Protein AF-A0A5B9QVS5-F1 (afdb_monomer_lite)

Foldseek 3Di:
DDDDDDDDDDPPRPDPDDADEAEAEAEDEDDPVLVVVLVVLLVVLLVVLVPDDDDPVSLVSLVVSLVLQVLSQVPVCSSPPDDDDDPPRDPPDPDYHYHYDYDYPPGLRVVVVVVVVVVVVVVVVCVVDDDDPDDDDSVNSVVSSPD

Organism: NCBI:txid980254

Structure (mmCIF, N/CA/C/O backbone):
data_AF-A0A5B9QVS5-F1
#
_entry.id   AF-A0A5B9QVS5-F1
#
loop_
_atom_site.group_PDB
_atom_site.id
_atom_site.type_symbol
_atom_site.label_atom_id
_atom_site.label_alt_id
_atom_site.label_comp_id
_atom_site.label_asym_id
_atom_site.label_entity_id
_atom_site.label_seq_id
_atom_site.pdbx_PDB_ins_code
_atom_site.Cartn_x
_atom_site.Cartn_y
_atom_site.Cartn_z
_atom_site.occupancy
_atom_site.B_iso_or_equiv
_atom_site.auth_seq_id
_atom_site.auth_comp_id
_atom_site.auth_asym_id
_atom_site.auth_atom_id
_atom_site.pdbx_PDB_model_num
ATOM 1 N N . MET A 1 1 ? 28.195 23.895 22.691 1.00 40.81 1 MET A N 1
ATOM 2 C CA . MET A 1 1 ? 27.794 23.288 21.403 1.00 40.81 1 MET A CA 1
ATOM 3 C C . MET A 1 1 ? 27.043 22.008 21.740 1.00 40.81 1 MET A C 1
ATOM 5 O O . MET A 1 1 ? 27.666 21.089 22.251 1.00 40.81 1 MET A O 1
ATOM 9 N N . VAL A 1 2 ? 25.713 21.990 21.626 1.00 41.59 2 VAL A N 1
ATOM 10 C CA . VAL A 1 2 ? 24.896 20.818 21.994 1.00 41.59 2 VAL A CA 1
ATOM 11 C C . VAL A 1 2 ? 24.585 20.047 20.711 1.00 41.59 2 VAL A C 1
ATOM 13 O O . VAL A 1 2 ? 23.986 20.603 19.796 1.00 41.59 2 VAL A O 1
ATOM 16 N N . SER A 1 3 ? 25.054 18.802 20.632 1.00 35.91 3 SER A N 1
ATOM 17 C CA . SER A 1 3 ? 24.759 17.854 19.547 1.00 35.91 3 SER A CA 1
ATOM 18 C C . SER A 1 3 ? 23.311 17.342 19.664 1.00 35.91 3 SER A C 1
ATOM 20 O O . SER A 1 3 ? 22.834 17.182 20.791 1.00 35.91 3 SER A O 1
ATOM 22 N N . PRO A 1 4 ? 22.586 17.078 18.560 1.00 48.12 4 PRO A N 1
ATOM 23 C CA . PRO A 1 4 ? 21.235 16.534 18.635 1.00 48.12 4 PRO A CA 1
ATOM 24 C C . PRO A 1 4 ? 21.264 15.080 19.129 1.00 48.12 4 PRO A C 1
ATOM 26 O O . PRO A 1 4 ? 21.644 14.160 18.408 1.00 48.12 4 PRO A O 1
ATOM 29 N N . PHE A 1 5 ? 20.824 14.857 20.367 1.00 47.59 5 PHE A N 1
ATOM 30 C CA . PHE A 1 5 ? 20.529 13.520 20.879 1.00 47.59 5 PHE A CA 1
ATOM 31 C C . PHE A 1 5 ? 19.169 13.065 20.333 1.00 47.59 5 PHE A C 1
ATOM 33 O O . PHE A 1 5 ? 18.141 13.678 20.623 1.00 47.59 5 PHE A O 1
ATOM 40 N N . ILE A 1 6 ? 19.145 11.989 19.542 1.00 46.06 6 ILE A N 1
ATOM 41 C CA . ILE A 1 6 ? 17.897 11.360 19.094 1.00 46.0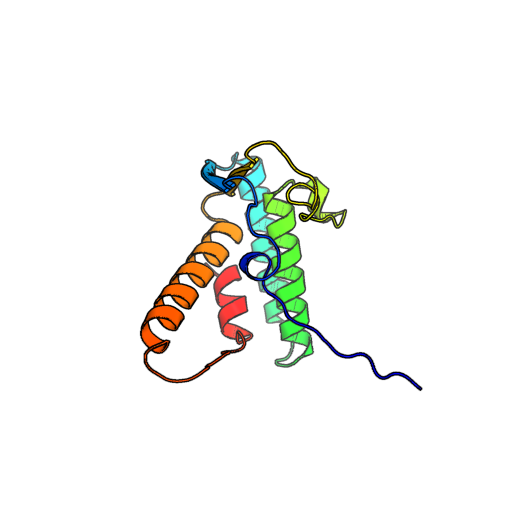6 6 ILE A CA 1
ATOM 42 C C . ILE A 1 6 ? 17.381 10.464 20.221 1.00 46.06 6 ILE A C 1
ATOM 44 O O . ILE A 1 6 ? 17.918 9.389 20.478 1.00 46.06 6 ILE A O 1
ATOM 48 N N . LEU A 1 7 ? 16.317 10.904 20.892 1.00 48.28 7 LEU A N 1
ATOM 49 C CA . LEU A 1 7 ? 15.617 10.113 21.900 1.00 48.28 7 LEU A CA 1
ATOM 50 C C . LEU A 1 7 ? 14.431 9.386 21.248 1.00 48.28 7 LEU A C 1
ATOM 52 O O . LEU A 1 7 ? 13.385 9.982 20.995 1.00 48.28 7 LEU A O 1
ATOM 56 N N . ARG A 1 8 ? 14.567 8.084 20.981 1.00 45.69 8 ARG A N 1
ATOM 57 C CA . ARG A 1 8 ? 13.449 7.246 20.521 1.00 45.69 8 ARG A CA 1
ATOM 58 C C . ARG A 1 8 ? 12.730 6.661 21.737 1.00 45.69 8 ARG A C 1
ATOM 60 O O . ARG A 1 8 ? 13.154 5.645 22.272 1.00 45.69 8 ARG A O 1
ATOM 67 N N . ARG A 1 9 ? 11.646 7.302 22.182 1.00 50.03 9 ARG A N 1
ATOM 68 C CA . ARG A 1 9 ? 10.723 6.743 23.187 1.00 50.03 9 ARG A CA 1
ATOM 69 C C . ARG A 1 9 ? 9.433 6.296 22.508 1.00 50.03 9 ARG A C 1
ATOM 71 O O . ARG A 1 9 ? 8.928 6.987 21.625 1.00 50.03 9 ARG A O 1
ATOM 78 N N . THR A 1 10 ? 8.893 5.150 22.908 1.00 51.12 10 THR A N 1
ATOM 79 C CA . THR A 1 10 ? 7.561 4.720 22.453 1.00 51.12 10 THR A CA 1
ATOM 80 C C . THR A 1 10 ? 6.490 5.463 23.254 1.00 51.12 10 THR A C 1
ATOM 82 O O . THR A 1 10 ? 6.697 5.743 24.433 1.00 51.12 10 THR A O 1
ATOM 85 N N . LYS A 1 11 ? 5.346 5.812 22.640 1.00 52.16 11 LYS A N 1
ATOM 86 C CA . LYS A 1 11 ? 4.260 6.571 23.310 1.00 52.16 11 LYS A CA 1
ATOM 87 C C . LYS A 1 11 ? 3.762 5.878 24.595 1.00 52.16 11 LYS A C 1
ATOM 89 O O . LYS A 1 11 ? 3.311 6.560 25.506 1.00 52.16 11 LYS A O 1
ATOM 94 N N . THR A 1 12 ? 3.935 4.560 24.689 1.00 49.75 12 THR A N 1
ATOM 95 C CA . THR A 1 12 ? 3.630 3.713 25.851 1.00 49.75 12 THR A CA 1
ATOM 96 C C . THR A 1 12 ? 4.566 3.937 27.046 1.00 49.75 12 THR A C 1
ATOM 98 O O . THR A 1 12 ? 4.151 3.783 28.183 1.00 49.75 12 THR A O 1
ATOM 101 N N . GLN A 1 13 ? 5.827 4.320 26.816 1.00 50.53 13 GLN A N 1
ATOM 102 C CA . GLN A 1 13 ? 6.838 4.499 27.872 1.00 50.53 13 GLN A CA 1
ATOM 103 C C . GLN A 1 13 ? 6.786 5.874 28.554 1.00 50.53 13 GLN A C 1
ATOM 105 O O . GLN A 1 13 ? 7.521 6.106 29.510 1.00 50.53 13 GLN A O 1
ATOM 110 N N . VAL A 1 14 ? 5.978 6.810 28.045 1.00 47.16 14 VAL A N 1
ATOM 111 C CA . VAL A 1 14 ? 5.994 8.219 28.485 1.00 47.16 14 VAL A CA 1
ATOM 112 C C . VAL A 1 14 ? 4.667 8.687 29.083 1.00 47.16 14 VAL A C 1
ATOM 114 O O . VAL A 1 14 ? 4.617 9.790 29.618 1.00 47.16 14 VAL A O 1
ATOM 117 N N . LEU A 1 15 ? 3.593 7.895 28.984 1.00 53.28 15 LEU A N 1
ATOM 118 C CA . LEU A 1 15 ? 2.243 8.309 29.374 1.00 53.28 15 LEU A CA 1
ATOM 119 C C . LEU A 1 15 ? 1.498 7.144 30.041 1.00 53.28 15 LEU A C 1
ATOM 121 O O . LEU A 1 15 ? 1.229 6.159 29.356 1.00 53.28 15 LEU A O 1
ATOM 125 N N . PRO A 1 16 ? 1.151 7.253 31.338 1.00 54.56 16 PRO A N 1
ATOM 126 C CA . PRO A 1 16 ? 0.476 6.182 32.068 1.00 54.56 16 PRO A CA 1
ATOM 127 C C . PRO A 1 16 ? -0.891 5.797 31.494 1.00 54.56 16 PRO A C 1
ATOM 129 O O . PRO A 1 16 ? -1.231 4.624 31.528 1.00 54.56 16 PRO A O 1
ATOM 132 N N . GLU A 1 17 ? -1.665 6.733 30.933 1.00 55.62 17 GLU A N 1
ATOM 133 C CA . GLU A 1 17 ? -3.030 6.431 30.477 1.00 55.62 17 GLU A CA 1
ATOM 134 C C . GLU A 1 17 ? -3.400 7.249 29.234 1.00 55.62 17 GLU A C 1
ATOM 136 O O . GLU A 1 17 ? -3.879 8.381 29.304 1.00 55.62 17 GLU A O 1
ATOM 141 N N . LEU A 1 18 ? -3.151 6.669 28.060 1.00 59.31 18 LEU A N 1
ATOM 142 C CA . LEU A 1 18 ? -3.828 7.078 26.833 1.00 59.31 18 LEU A CA 1
ATOM 143 C C . LEU A 1 18 ? -5.168 6.329 26.766 1.00 59.31 18 LEU A C 1
ATOM 145 O O . LEU A 1 18 ? -5.182 5.119 27.005 1.00 59.31 18 LEU A O 1
ATOM 149 N N . PRO A 1 19 ? -6.285 7.004 26.440 1.00 61.19 19 PRO A N 1
ATOM 150 C CA . PRO A 1 19 ? -7.569 6.333 26.292 1.00 61.19 19 PRO A CA 1
ATOM 151 C C . PRO A 1 19 ? -7.481 5.240 25.220 1.00 61.19 19 PRO A C 1
ATOM 153 O O . PRO A 1 19 ? -6.709 5.351 24.263 1.00 61.19 19 PRO A O 1
ATOM 156 N N . SER A 1 20 ? -8.277 4.180 25.378 1.00 63.59 20 SER A N 1
ATOM 157 C CA . SER A 1 20 ? -8.246 3.027 24.479 1.00 63.59 20 SER A CA 1
ATOM 158 C C . SER A 1 20 ? -8.455 3.442 23.017 1.00 63.59 20 SER A C 1
ATOM 160 O O . SER A 1 20 ? -9.341 4.230 22.669 1.00 63.59 20 SER A O 1
ATOM 162 N N . ARG A 1 21 ? -7.597 2.903 22.146 1.00 66.06 21 ARG A N 1
ATOM 163 C CA . ARG A 1 21 ? -7.688 3.054 20.695 1.00 66.06 21 ARG A CA 1
ATOM 164 C C . ARG A 1 21 ? -8.426 1.848 20.133 1.00 66.06 21 ARG A C 1
ATOM 166 O O . ARG A 1 21 ? -7.966 0.725 20.298 1.00 66.06 21 ARG A O 1
ATOM 173 N N . THR A 1 22 ? -9.532 2.091 19.439 1.00 68.69 22 THR A N 1
ATOM 174 C CA . THR A 1 22 ? -10.251 1.049 18.690 1.00 68.69 22 THR A CA 1
ATOM 175 C C . THR A 1 22 ? -9.947 1.226 17.207 1.00 68.69 22 THR A C 1
ATOM 177 O O . THR A 1 22 ? -10.145 2.316 16.677 1.00 68.69 22 THR A O 1
ATOM 180 N N . GLU A 1 23 ? -9.440 0.194 16.534 1.00 64.38 23 GLU A N 1
ATOM 181 C CA . GLU A 1 23 ? -9.264 0.188 15.075 1.00 64.38 23 GLU A CA 1
ATOM 182 C C . GLU A 1 23 ? -10.329 -0.708 14.442 1.00 64.38 23 GLU A C 1
ATOM 184 O O . GLU A 1 23 ? -10.463 -1.869 14.820 1.00 64.38 23 GLU A O 1
ATOM 189 N N . VAL A 1 24 ? -11.085 -0.168 13.486 1.00 73.62 24 VAL A N 1
ATOM 190 C CA . VAL A 1 24 ? -12.090 -0.903 12.712 1.00 73.62 24 VAL A CA 1
ATOM 191 C C . VAL A 1 24 ? -11.662 -0.897 11.252 1.00 73.62 24 VAL A C 1
ATOM 193 O O . VAL A 1 24 ? -11.553 0.165 10.637 1.00 73.62 24 VAL A O 1
ATOM 196 N N . GLU A 1 25 ? -11.410 -2.080 10.704 1.00 73.81 25 GLU A N 1
ATOM 197 C CA . GLU A 1 25 ? -11.100 -2.268 9.290 1.00 73.81 25 GLU A CA 1
ATOM 198 C C . GLU A 1 25 ? -12.393 -2.426 8.482 1.00 73.81 25 GLU A C 1
ATOM 200 O O . GLU A 1 25 ? -13.188 -3.328 8.739 1.00 73.81 25 GLU A O 1
ATOM 205 N N . LEU A 1 26 ? -12.601 -1.556 7.495 1.00 81.62 26 LEU A N 1
ATOM 206 C CA . LEU A 1 26 ? -13.722 -1.622 6.565 1.00 81.62 26 LEU A CA 1
ATOM 207 C C . LEU A 1 26 ? -13.189 -1.904 5.163 1.00 81.62 26 LEU A C 1
ATOM 209 O O . LEU A 1 26 ? -12.565 -1.044 4.542 1.00 81.6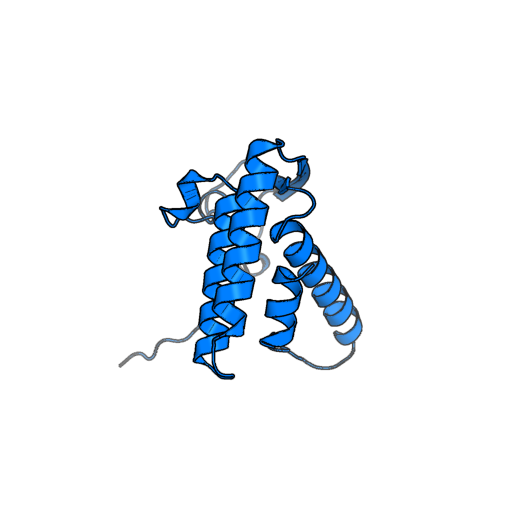2 26 LEU A O 1
ATOM 213 N N . ARG A 1 27 ? -13.449 -3.104 4.642 1.00 85.00 27 ARG A N 1
ATOM 214 C CA . ARG A 1 27 ? -13.095 -3.439 3.260 1.00 85.00 27 ARG A CA 1
ATOM 215 C C . ARG A 1 27 ? -14.142 -2.893 2.305 1.00 85.00 27 ARG A C 1
ATOM 217 O O . ARG A 1 27 ? -15.296 -3.316 2.354 1.00 85.00 27 ARG A O 1
ATOM 224 N N . VAL A 1 28 ? -13.725 -1.991 1.427 1.00 87.00 28 VAL A N 1
ATOM 225 C CA . VAL A 1 28 ? -14.598 -1.325 0.458 1.00 87.00 28 VAL A CA 1
ATOM 226 C C . VAL A 1 28 ? -14.331 -1.845 -0.955 1.00 87.00 28 VAL A C 1
ATOM 228 O O . VAL A 1 28 ? -13.226 -2.289 -1.277 1.00 87.00 28 VAL A O 1
ATOM 231 N N . GLN A 1 29 ? -15.374 -1.865 -1.782 1.00 87.19 29 GLN A N 1
ATOM 232 C CA . GLN A 1 29 ? -15.267 -2.200 -3.201 1.00 87.19 29 GLN A CA 1
ATOM 233 C C . GLN A 1 29 ? -15.108 -0.916 -4.011 1.00 87.19 29 GLN A C 1
ATOM 235 O O . GLN A 1 29 ? -15.640 0.123 -3.624 1.00 87.19 29 GLN A O 1
ATOM 240 N N . TRP A 1 30 ? -14.383 -1.002 -5.122 1.00 84.69 30 TRP A N 1
ATOM 241 C CA . TRP A 1 30 ? -14.326 0.077 -6.100 1.00 84.69 30 TRP A CA 1
ATOM 242 C C . TRP A 1 30 ? -15.666 0.229 -6.816 1.00 84.69 30 TRP A C 1
ATOM 244 O O . TRP A 1 30 ? -16.373 -0.759 -7.026 1.00 84.69 30 TRP A O 1
ATOM 254 N N . SER A 1 31 ? -15.965 1.443 -7.270 1.00 88.44 31 SER A N 1
ATOM 255 C CA . SER A 1 31 ? -16.813 1.597 -8.451 1.00 88.44 31 SER A CA 1
ATOM 256 C C . SER A 1 31 ? -16.048 1.188 -9.716 1.00 88.44 31 SER A C 1
ATOM 258 O O . SER A 1 31 ? -14.816 1.226 -9.747 1.00 88.44 31 SER A O 1
ATOM 260 N N . ASP A 1 32 ? -16.765 0.831 -10.782 1.00 85.56 32 ASP A N 1
ATOM 261 C CA . ASP A 1 32 ? -16.142 0.420 -12.049 1.00 85.56 32 ASP A CA 1
ATOM 262 C C . ASP A 1 32 ? -15.228 1.514 -12.633 1.00 85.56 32 ASP A C 1
ATOM 264 O O . ASP A 1 32 ? -14.143 1.227 -13.142 1.00 85.56 32 ASP A O 1
ATOM 268 N N . GLU A 1 33 ? -15.635 2.782 -12.514 1.00 84.06 33 GLU A N 1
ATOM 269 C CA . GLU A 1 33 ? -14.865 3.934 -12.992 1.00 84.06 33 GLU A CA 1
ATOM 270 C C . GLU A 1 33 ? -13.562 4.120 -12.198 1.00 84.06 33 GLU A C 1
ATOM 272 O O . GLU A 1 33 ? -12.489 4.301 -12.781 1.00 84.06 33 GLU A O 1
ATOM 277 N N . GLU A 1 34 ? -13.627 4.028 -10.868 1.00 82.88 34 GLU A N 1
ATOM 278 C CA . GLU A 1 34 ? -12.450 4.169 -10.008 1.00 82.88 34 GLU A CA 1
ATOM 279 C C . GLU A 1 34 ? -11.484 2.994 -10.169 1.00 82.88 34 GLU A C 1
ATOM 281 O O . GLU A 1 34 ? -10.270 3.209 -10.205 1.00 82.88 34 GLU A O 1
ATOM 286 N N . ALA A 1 35 ? -12.003 1.772 -10.331 1.00 87.12 35 ALA A N 1
ATOM 287 C CA . ALA A 1 35 ? -11.194 0.592 -10.619 1.00 87.12 35 ALA A CA 1
ATOM 288 C C . ALA A 1 35 ? -10.426 0.757 -11.936 1.00 87.12 35 ALA A C 1
ATOM 290 O O . ALA A 1 35 ? -9.212 0.550 -11.980 1.00 87.12 35 ALA A O 1
ATOM 291 N N . ALA A 1 36 ? -11.112 1.188 -13.000 1.00 86.31 36 ALA A N 1
ATOM 292 C CA . ALA A 1 36 ? -10.491 1.415 -14.301 1.00 86.31 36 ALA A CA 1
ATOM 293 C C . ALA A 1 36 ? -9.413 2.510 -14.239 1.00 86.31 36 ALA A C 1
ATOM 295 O O . ALA A 1 36 ? -8.319 2.348 -14.788 1.00 86.31 36 ALA A O 1
ATOM 296 N N . PHE A 1 37 ? -9.689 3.613 -13.537 1.00 85.44 37 PHE A N 1
ATOM 297 C CA . PHE A 1 37 ? -8.722 4.691 -13.334 1.00 85.44 37 PHE A CA 1
ATOM 298 C C . PHE A 1 37 ? -7.487 4.222 -12.553 1.00 85.44 37 PHE A C 1
ATOM 300 O O . PHE A 1 37 ? -6.352 4.516 -12.942 1.00 85.44 37 PHE A O 1
ATOM 307 N N . TYR A 1 38 ? -7.702 3.481 -11.465 1.00 88.06 38 TYR A N 1
ATOM 308 C CA . TYR A 1 38 ? -6.636 2.942 -10.630 1.00 88.06 38 TYR A CA 1
ATOM 309 C C . TYR A 1 38 ? -5.740 1.975 -11.413 1.00 88.06 38 TYR A C 1
ATOM 311 O O . TYR A 1 38 ? -4.515 2.125 -11.404 1.00 88.06 38 TYR A O 1
ATOM 319 N N . GLU A 1 39 ? -6.331 1.040 -12.158 1.00 90.19 39 GLU A N 1
ATOM 320 C CA . GLU A 1 39 ? -5.573 0.091 -12.973 1.00 90.19 39 GLU A CA 1
ATOM 321 C C . GLU A 1 39 ? -4.786 0.798 -14.080 1.00 90.19 39 GLU A C 1
ATOM 323 O O . GLU A 1 39 ? -3.600 0.522 -14.260 1.00 90.19 39 GLU A O 1
ATOM 328 N N . ALA A 1 40 ? -5.369 1.794 -14.752 1.00 88.06 40 ALA A N 1
ATOM 329 C CA . ALA A 1 40 ? -4.642 2.592 -15.739 1.00 88.06 40 ALA A CA 1
ATOM 330 C C . ALA A 1 40 ? -3.417 3.307 -15.133 1.00 88.06 40 ALA A C 1
ATOM 332 O O . ALA A 1 40 ? -2.357 3.374 -15.762 1.00 88.06 40 ALA A O 1
ATOM 333 N N . LEU A 1 41 ? -3.526 3.829 -13.905 1.00 88.12 41 LEU A N 1
ATOM 334 C CA . LEU A 1 41 ? -2.386 4.410 -13.189 1.00 88.12 41 LEU A CA 1
ATOM 335 C C . LEU A 1 41 ? -1.334 3.359 -12.827 1.00 88.12 41 LEU A C 1
ATOM 337 O O . LEU A 1 41 ? -0.140 3.620 -12.987 1.00 88.12 41 LEU A O 1
ATOM 341 N N . ARG A 1 42 ? -1.764 2.181 -12.367 1.00 91.75 42 ARG A N 1
ATOM 342 C CA . ARG A 1 42 ? -0.879 1.071 -11.998 1.00 91.75 42 ARG A CA 1
ATOM 343 C C . ARG A 1 42 ? -0.088 0.563 -13.199 1.00 91.75 42 ARG A C 1
ATOM 345 O O . ARG A 1 42 ? 1.131 0.434 -13.107 1.00 91.75 42 ARG A O 1
ATOM 352 N N . HIS A 1 43 ? -0.749 0.357 -14.336 1.00 91.00 43 HIS A N 1
ATOM 353 C CA . HIS A 1 43 ? -0.098 -0.047 -15.582 1.00 91.00 43 HIS A CA 1
ATOM 354 C C . HIS A 1 43 ? 0.963 0.972 -16.022 1.00 91.00 43 HIS A C 1
ATOM 356 O O . HIS A 1 43 ? 2.120 0.603 -16.215 1.00 91.00 43 HIS A O 1
ATOM 362 N N . ARG A 1 44 ? 0.629 2.270 -16.036 1.00 89.44 44 ARG A N 1
ATOM 363 C CA . ARG A 1 44 ? 1.587 3.349 -16.359 1.00 89.44 44 ARG A CA 1
ATOM 364 C C . ARG A 1 44 ? 2.758 3.453 -15.382 1.00 89.44 44 ARG A C 1
ATOM 366 O O . ARG A 1 44 ? 3.810 3.983 -15.736 1.00 89.44 44 ARG A O 1
ATOM 373 N N . ALA A 1 45 ? 2.567 3.069 -14.120 1.00 87.56 45 ALA A N 1
ATOM 374 C CA . ALA A 1 45 ? 3.647 3.019 -13.141 1.00 87.56 45 ALA A CA 1
ATOM 375 C C . ALA A 1 45 ? 4.617 1.874 -13.457 1.00 87.56 45 ALA A C 1
ATOM 377 O O . ALA A 1 45 ? 5.824 2.088 -13.457 1.00 87.56 45 ALA A O 1
ATOM 378 N N . ILE A 1 46 ? 4.096 0.687 -13.780 1.00 89.56 46 ILE A N 1
ATOM 379 C CA . ILE A 1 46 ? 4.912 -0.477 -14.152 1.00 89.56 46 ILE A CA 1
ATOM 380 C C . ILE A 1 46 ? 5.711 -0.198 -15.427 1.00 89.56 46 ILE A C 1
ATOM 382 O O . ILE A 1 46 ? 6.906 -0.470 -15.445 1.00 89.56 46 ILE A O 1
ATOM 386 N N . GLU A 1 47 ? 5.075 0.376 -16.451 1.00 88.25 47 GLU A N 1
ATOM 387 C CA . GLU A 1 47 ? 5.738 0.760 -17.706 1.00 88.25 47 GLU A CA 1
ATOM 388 C C . GLU A 1 47 ? 6.898 1.721 -17.447 1.00 88.25 47 GLU A C 1
ATOM 390 O O . GLU A 1 47 ? 8.030 1.436 -17.819 1.00 88.25 47 GLU A O 1
ATOM 395 N N . ARG A 1 48 ? 6.653 2.812 -16.707 1.00 85.75 48 ARG A N 1
ATOM 396 C CA . ARG A 1 48 ? 7.707 3.783 -16.377 1.00 85.75 48 ARG A CA 1
ATOM 397 C C . ARG A 1 48 ? 8.865 3.173 -15.602 1.00 85.75 48 ARG A C 1
ATOM 399 O O . ARG A 1 48 ? 9.983 3.633 -15.761 1.00 85.75 48 ARG A O 1
ATOM 406 N N . LEU A 1 49 ? 8.606 2.181 -14.754 1.00 86.88 49 LEU A N 1
ATOM 407 C CA . LEU A 1 49 ? 9.642 1.520 -13.962 1.00 86.88 49 LEU A CA 1
ATOM 408 C C . LEU A 1 49 ? 10.388 0.426 -14.734 1.00 86.88 49 LEU A C 1
ATOM 410 O O . LEU A 1 49 ? 11.474 0.046 -14.307 1.00 86.88 49 LEU A O 1
ATOM 414 N N . ALA A 1 50 ? 9.833 -0.076 -15.840 1.00 84.94 50 ALA A N 1
ATOM 415 C CA . ALA A 1 50 ? 10.507 -1.048 -16.698 1.00 84.94 50 ALA A CA 1
ATOM 416 C C . ALA A 1 50 ? 11.703 -0.429 -17.442 1.00 84.94 50 ALA A C 1
ATOM 418 O O . ALA A 1 50 ? 12.692 -1.117 -17.674 1.00 84.94 50 ALA A O 1
ATOM 419 N N . ASP A 1 51 ? 11.628 0.868 -17.748 1.00 79.56 51 ASP A N 1
ATOM 420 C CA . ASP A 1 51 ? 12.659 1.600 -18.495 1.00 79.56 51 ASP A CA 1
ATOM 421 C C . ASP A 1 51 ? 13.785 2.162 -17.605 1.00 79.56 51 ASP A C 1
ATOM 423 O O . ASP A 1 51 ? 14.719 2.799 -18.095 1.00 79.56 51 ASP A O 1
ATOM 427 N N . VAL A 1 52 ? 13.704 1.979 -16.285 1.00 78.56 52 VAL A N 1
ATOM 428 C CA . VAL A 1 52 ? 14.622 2.612 -15.328 1.00 78.56 52 VAL A CA 1
ATOM 429 C C . VAL A 1 52 ? 15.760 1.664 -14.981 1.00 78.56 52 VAL A C 1
ATOM 431 O O . VAL A 1 52 ? 15.528 0.570 -14.470 1.00 78.56 52 VAL A O 1
ATOM 434 N N . GLU A 1 53 ? 16.994 2.127 -15.193 1.00 75.75 53 GLU A N 1
ATOM 435 C CA . GLU A 1 53 ? 18.209 1.391 -14.835 1.00 75.75 53 GLU A CA 1
ATOM 436 C C . GLU A 1 53 ? 18.261 1.043 -13.339 1.00 75.75 53 GLU A C 1
ATOM 438 O O . GLU A 1 53 ? 17.953 1.869 -12.468 1.00 75.75 53 GLU A O 1
ATOM 443 N N . ASP A 1 54 ? 18.698 -0.185 -13.049 1.00 74.19 54 ASP A N 1
ATOM 444 C CA . ASP A 1 54 ? 18.810 -0.717 -11.694 1.00 74.19 54 ASP A CA 1
ATOM 445 C C . ASP A 1 54 ? 19.717 0.156 -10.819 1.00 74.19 54 ASP A C 1
ATOM 447 O O . ASP A 1 54 ? 20.870 0.455 -11.140 1.00 74.19 54 ASP A O 1
ATOM 451 N N . GLY A 1 55 ? 19.199 0.553 -9.656 1.00 75.62 55 GLY A N 1
ATOM 452 C CA . GLY A 1 55 ? 19.979 1.299 -8.677 1.00 75.62 55 GLY A CA 1
ATOM 453 C C . GLY A 1 55 ? 19.153 2.154 -7.725 1.00 75.62 55 GLY A C 1
ATOM 454 O O . GLY A 1 55 ? 17.935 2.029 -7.590 1.00 75.62 55 GLY A O 1
ATOM 455 N N . LYS A 1 56 ? 19.835 3.074 -7.033 1.00 71.62 56 LYS A N 1
ATOM 456 C CA . LYS A 1 56 ? 19.207 3.963 -6.036 1.00 71.62 56 LYS A CA 1
ATOM 457 C C . LYS A 1 56 ? 18.123 4.867 -6.637 1.00 71.62 56 LYS A C 1
ATOM 459 O O . LYS A 1 56 ? 17.176 5.209 -5.935 1.00 71.62 56 LYS A O 1
ATOM 464 N N . SER A 1 57 ? 18.258 5.232 -7.915 1.00 78.00 57 SER A N 1
ATOM 465 C CA . SER A 1 57 ? 17.257 6.020 -8.646 1.00 78.00 57 SER A CA 1
ATOM 466 C C . SER A 1 57 ? 15.949 5.240 -8.799 1.00 78.00 57 SER A C 1
ATOM 468 O O . SER A 1 57 ? 14.890 5.738 -8.426 1.00 78.00 57 SER A O 1
ATOM 470 N N . GLN A 1 58 ? 16.032 3.980 -9.233 1.00 82.50 58 GLN A N 1
ATOM 471 C CA . GLN A 1 58 ? 14.885 3.088 -9.390 1.00 82.50 58 GLN A CA 1
ATOM 472 C C . GLN A 1 58 ? 14.139 2.875 -8.071 1.00 82.50 58 GLN A C 1
ATOM 474 O O . GLN A 1 58 ? 12.920 3.011 -8.025 1.00 82.50 58 GLN A O 1
ATOM 479 N N . HIS A 1 59 ? 14.863 2.638 -6.972 1.00 83.50 59 HIS A N 1
ATOM 480 C CA . HIS A 1 59 ? 14.257 2.466 -5.649 1.00 83.50 59 HIS A CA 1
ATOM 481 C C . HIS A 1 59 ? 13.401 3.675 -5.237 1.00 83.50 59 HIS A C 1
ATOM 483 O O . HIS A 1 59 ? 12.268 3.521 -4.781 1.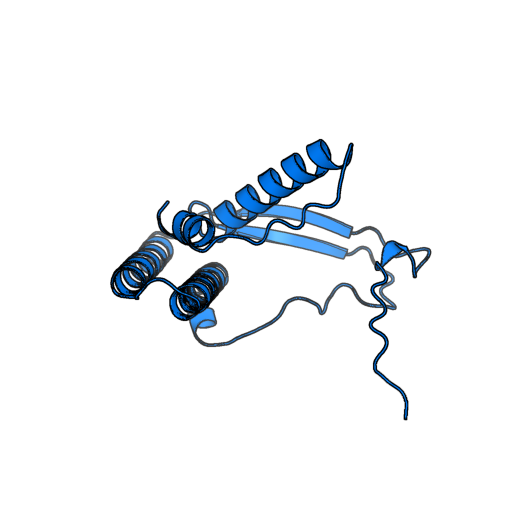00 83.50 59 HIS A O 1
ATOM 489 N N . LEU A 1 60 ? 13.922 4.891 -5.434 1.00 84.56 60 LEU A N 1
ATOM 490 C CA . LEU A 1 60 ? 13.194 6.121 -5.123 1.00 84.56 60 LEU A CA 1
ATOM 491 C C . LEU A 1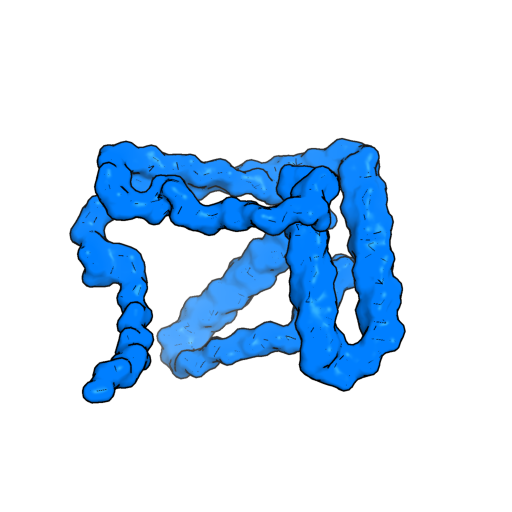 60 ? 11.967 6.304 -6.028 1.00 84.56 60 LEU A C 1
ATOM 493 O O . LEU A 1 60 ? 10.911 6.720 -5.554 1.00 84.56 60 LEU A O 1
ATOM 497 N N . GLN A 1 61 ? 12.088 5.964 -7.310 1.00 84.94 61 GLN A N 1
ATOM 498 C CA . GLN A 1 61 ? 10.978 6.045 -8.258 1.00 84.94 61 GLN A CA 1
ATOM 499 C C . GLN A 1 61 ? 9.868 5.041 -7.931 1.00 84.94 61 GLN A C 1
ATOM 501 O O . GLN A 1 61 ? 8.694 5.404 -7.957 1.00 84.94 61 GLN A O 1
ATOM 506 N N . VAL A 1 62 ? 10.214 3.816 -7.522 1.00 86.31 62 VAL A N 1
ATOM 507 C CA . VAL A 1 62 ? 9.225 2.817 -7.086 1.00 86.31 62 VAL A CA 1
ATOM 508 C C . VAL A 1 62 ? 8.449 3.328 -5.870 1.00 86.31 62 VAL A C 1
ATOM 510 O O . VAL A 1 62 ? 7.222 3.236 -5.831 1.00 86.31 62 VAL A O 1
ATOM 513 N N . LEU A 1 63 ? 9.135 3.936 -4.896 1.00 86.88 63 LEU A N 1
ATOM 514 C CA . LEU A 1 63 ? 8.483 4.552 -3.734 1.00 86.88 63 LEU A CA 1
ATOM 515 C C . LEU A 1 63 ? 7.558 5.714 -4.127 1.00 86.88 63 LEU A C 1
ATOM 517 O O . LEU A 1 63 ? 6.479 5.863 -3.544 1.00 86.88 63 LEU A O 1
ATOM 521 N N . ALA A 1 64 ? 7.950 6.523 -5.114 1.00 86.12 64 ALA A N 1
ATOM 522 C CA . ALA A 1 64 ? 7.120 7.609 -5.628 1.00 86.12 64 ALA A CA 1
ATOM 523 C C . ALA A 1 64 ? 5.834 7.077 -6.284 1.00 86.12 64 ALA A C 1
ATOM 525 O O . ALA A 1 64 ? 4.747 7.594 -6.018 1.00 86.12 64 ALA A O 1
ATOM 526 N N . GLU A 1 65 ? 5.928 6.000 -7.069 1.00 88.62 65 GLU A N 1
ATOM 527 C CA . GLU A 1 65 ? 4.760 5.366 -7.690 1.00 88.62 65 GLU A CA 1
ATOM 528 C C . GLU A 1 65 ? 3.840 4.691 -6.665 1.00 88.62 65 GLU A C 1
ATOM 530 O O . GLU A 1 65 ? 2.623 4.871 -6.723 1.00 88.62 65 GLU A O 1
ATOM 535 N N . ILE A 1 66 ? 4.393 4.002 -5.660 1.00 87.81 66 ILE A N 1
ATOM 536 C CA . ILE A 1 66 ? 3.603 3.472 -4.535 1.00 87.81 66 ILE A CA 1
ATOM 537 C C . ILE A 1 66 ? 2.864 4.610 -3.822 1.00 87.81 66 ILE A C 1
ATOM 539 O O . ILE A 1 66 ? 1.674 4.495 -3.531 1.00 87.81 66 ILE A O 1
ATOM 543 N N . THR A 1 67 ? 3.540 5.733 -3.572 1.00 86.00 67 THR A N 1
ATOM 544 C CA . THR A 1 67 ? 2.922 6.915 -2.952 1.00 86.00 67 THR A CA 1
ATOM 545 C C . THR A 1 67 ? 1.767 7.444 -3.802 1.00 86.00 67 THR A C 1
ATOM 547 O O . THR A 1 67 ? 0.698 7.754 -3.273 1.00 86.00 67 THR A O 1
ATOM 550 N N . ARG A 1 68 ? 1.936 7.484 -5.127 1.00 84.12 68 ARG A N 1
ATOM 551 C CA . ARG A 1 68 ? 0.896 7.912 -6.066 1.00 84.12 68 ARG A CA 1
ATOM 552 C C . ARG A 1 68 ? -0.326 6.991 -6.043 1.00 84.12 68 ARG A C 1
ATOM 554 O O . ARG A 1 68 ? -1.450 7.487 -5.978 1.00 84.12 68 ARG A O 1
ATOM 561 N N . LEU A 1 69 ? -0.119 5.674 -6.046 1.00 85.88 69 LEU A N 1
ATOM 562 C CA . LEU A 1 69 ? -1.206 4.689 -5.992 1.00 85.88 69 LEU A CA 1
ATOM 563 C C . LEU A 1 69 ? -1.953 4.722 -4.658 1.00 85.88 69 LEU A C 1
ATOM 565 O O . LEU A 1 69 ? -3.178 4.654 -4.645 1.00 85.88 69 LEU A O 1
ATOM 569 N N . ARG A 1 70 ? -1.245 4.908 -3.539 1.00 84.00 70 ARG A N 1
ATOM 570 C CA . ARG A 1 70 ? -1.883 5.083 -2.223 1.00 84.00 70 ARG A CA 1
ATOM 571 C C . ARG A 1 70 ? -2.780 6.318 -2.190 1.00 84.00 70 ARG A C 1
ATOM 573 O O . ARG A 1 70 ? -3.886 6.268 -1.672 1.00 84.00 70 ARG A O 1
ATOM 580 N N . ARG A 1 71 ? -2.348 7.420 -2.806 1.00 78.50 71 ARG A N 1
ATOM 581 C CA . ARG A 1 71 ? -3.170 8.637 -2.918 1.00 78.50 71 ARG A CA 1
ATOM 582 C C . ARG A 1 71 ? -4.416 8.408 -3.776 1.00 78.50 71 ARG A C 1
ATOM 584 O O . ARG A 1 71 ? -5.484 8.889 -3.407 1.00 78.50 71 ARG A O 1
ATOM 591 N N . ALA A 1 72 ? -4.296 7.636 -4.858 1.00 78.19 72 ALA A N 1
ATOM 592 C CA . ALA A 1 72 ? -5.437 7.242 -5.685 1.00 78.19 72 ALA A CA 1
ATOM 593 C C . ALA A 1 72 ? -6.469 6.394 -4.915 1.00 78.19 72 ALA A C 1
ATOM 595 O O . ALA A 1 72 ? -7.657 6.528 -5.187 1.00 78.19 72 ALA A O 1
ATOM 596 N N . CYS A 1 73 ? -6.039 5.597 -3.926 1.00 74.62 73 CYS A N 1
ATOM 597 C CA . CYS A 1 73 ? -6.938 4.830 -3.050 1.00 74.62 73 CYS A CA 1
ATOM 598 C C . CYS A 1 73 ? -7.765 5.717 -2.113 1.00 74.62 73 CYS A C 1
ATOM 600 O O . CYS A 1 73 ? -8.924 5.413 -1.857 1.00 74.62 73 CYS A O 1
ATOM 602 N N . CYS A 1 74 ? -7.204 6.834 -1.642 1.00 68.81 74 CYS A N 1
ATOM 603 C CA . CYS A 1 74 ? -7.940 7.772 -0.796 1.00 68.81 74 CYS A CA 1
ATOM 604 C C . CYS A 1 74 ? -8.948 8.610 -1.595 1.00 68.81 74 CYS A C 1
ATOM 606 O O . CYS A 1 74 ? -10.056 8.844 -1.120 1.00 68.81 74 CYS A O 1
ATOM 608 N N . HIS A 1 75 ? -8.540 9.127 -2.761 1.00 60.22 75 HIS A N 1
ATOM 609 C CA . HIS A 1 75 ? -9.396 9.885 -3.679 1.00 60.22 75 HIS A CA 1
ATOM 610 C C . HIS A 1 75 ? -8.632 10.186 -4.989 1.00 60.22 75 HIS A C 1
ATOM 612 O O . HIS A 1 75 ? -7.485 10.639 -4.919 1.00 60.22 75 HIS A O 1
ATOM 618 N N . PRO A 1 76 ? -9.246 10.113 -6.185 1.00 57.56 76 PRO A N 1
ATOM 619 C CA . PRO A 1 76 ? -8.565 10.429 -7.451 1.00 57.56 76 PRO A CA 1
ATOM 620 C C . PRO A 1 76 ? -7.917 11.828 -7.485 1.00 57.56 76 PRO A C 1
ATOM 622 O O . PRO A 1 76 ? -6.796 11.998 -7.962 1.00 57.56 76 PRO A O 1
ATOM 625 N N . LYS A 1 77 ? -8.578 12.838 -6.897 1.00 56.31 77 LYS A N 1
ATOM 626 C CA . LYS A 1 77 ? -8.026 14.208 -6.753 1.00 56.31 77 LYS A CA 1
ATOM 627 C C . LYS A 1 77 ? -6.856 14.319 -5.763 1.00 56.31 77 LYS A C 1
ATOM 629 O O . LYS A 1 77 ? -6.071 15.255 -5.875 1.00 56.31 77 LYS A O 1
ATOM 634 N N . LEU A 1 78 ? -6.695 13.378 -4.828 1.00 54.66 78 LEU A N 1
ATOM 635 C CA . LEU A 1 78 ? -5.574 13.393 -3.882 1.00 54.66 78 LEU A CA 1
ATOM 636 C C . LEU A 1 78 ? -4.254 12.997 -4.534 1.00 54.66 78 LEU A C 1
ATOM 638 O O . LEU A 1 78 ? -3.222 13.250 -3.935 1.00 54.66 78 LEU A O 1
ATOM 642 N N . VAL A 1 79 ? -4.238 12.488 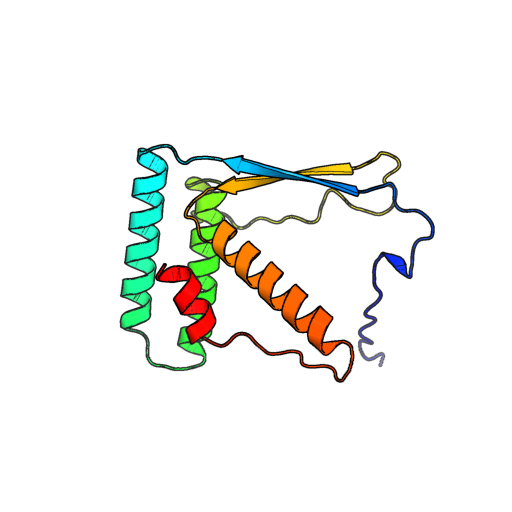-5.771 1.00 56.88 79 VAL A N 1
ATOM 643 C CA . VAL A 1 79 ? -3.007 12.341 -6.577 1.00 56.88 79 VAL A CA 1
ATOM 644 C C . VAL A 1 79 ? -2.309 13.698 -6.810 1.00 56.88 79 VAL A C 1
ATOM 646 O O . VAL A 1 79 ? -1.123 13.726 -7.135 1.00 56.88 79 VAL A O 1
ATOM 649 N N . VAL A 1 80 ? -3.011 14.819 -6.582 1.00 45.28 80 VAL A N 1
ATOM 650 C CA . VAL A 1 80 ? -2.519 16.190 -6.797 1.00 45.28 80 VAL A CA 1
ATOM 651 C C . VAL A 1 80 ? -2.001 16.868 -5.519 1.00 45.28 80 VAL A C 1
ATOM 653 O O . VAL A 1 80 ? -0.972 17.528 -5.591 1.00 45.28 80 VAL A O 1
ATOM 656 N N . GLU A 1 81 ? -2.562 16.611 -4.329 1.00 35.88 81 GLU A N 1
ATOM 657 C CA . GLU A 1 81 ? -2.053 17.192 -3.066 1.00 35.88 81 GLU A CA 1
ATOM 658 C C . GLU A 1 81 ? -1.565 16.184 -2.015 1.00 35.88 81 GLU A C 1
ATOM 660 O O . GLU A 1 81 ? -2.123 15.099 -1.844 1.00 35.88 81 GLU A O 1
ATOM 665 N N . ASP A 1 82 ? -0.484 16.555 -1.334 1.00 45.09 82 ASP A N 1
ATOM 666 C CA . ASP A 1 82 ? 0.163 15.777 -0.280 1.00 45.09 82 ASP A CA 1
ATOM 667 C C . ASP A 1 82 ? -0.487 16.120 1.070 1.00 45.09 82 ASP A C 1
ATOM 669 O O . ASP A 1 82 ? -0.376 17.260 1.518 1.00 45.09 82 ASP A O 1
ATOM 673 N N . GLN A 1 83 ? -1.152 15.170 1.747 1.00 44.16 83 GLN A N 1
ATOM 674 C CA . GLN A 1 83 ? -1.465 15.313 3.179 1.00 44.16 83 GLN A CA 1
ATOM 675 C C . GLN A 1 83 ? -1.645 13.995 3.956 1.00 44.16 83 GLN A C 1
ATOM 677 O O . GLN A 1 83 ? -2.586 13.236 3.758 1.00 44.16 83 GLN A O 1
ATOM 682 N N . ALA A 1 84 ? -0.735 13.831 4.922 1.00 44.88 84 ALA A N 1
ATOM 683 C CA . ALA A 1 84 ? -0.923 13.717 6.377 1.00 44.88 84 ALA A CA 1
ATOM 684 C C . ALA A 1 84 ? -1.991 12.783 6.993 1.00 44.88 84 ALA A C 1
ATOM 686 O O . ALA A 1 84 ? -3.193 12.999 6.872 1.00 44.88 84 ALA A O 1
ATOM 687 N N . SER A 1 85 ? -1.527 11.937 7.925 1.00 42.41 85 SER A N 1
ATOM 688 C CA . SER A 1 85 ? -2.306 11.498 9.091 1.00 42.41 85 SER A CA 1
ATOM 689 C C . SER A 1 85 ? -1.411 11.404 10.330 1.00 42.41 85 SER A C 1
ATOM 691 O O . SER A 1 85 ? -0.650 10.453 10.468 1.00 42.41 85 SER A O 1
ATOM 693 N N . ASP A 1 86 ? -1.491 12.403 11.218 1.00 49.78 86 ASP A N 1
ATOM 694 C CA . ASP A 1 86 ? -1.017 12.264 12.610 1.00 49.78 86 ASP A CA 1
ATOM 695 C C . ASP A 1 86 ? -1.676 13.262 13.597 1.00 49.78 86 ASP A C 1
ATOM 697 O O . ASP A 1 86 ? -1.104 13.668 14.607 1.00 49.78 86 ASP A O 1
ATOM 701 N N . ARG A 1 87 ? -2.913 13.707 13.317 1.00 56.34 87 ARG A N 1
ATOM 702 C CA . ARG A 1 87 ? -3.535 14.847 14.033 1.00 56.34 87 ARG A CA 1
ATOM 703 C C . ARG A 1 87 ? -4.519 14.478 15.151 1.00 56.34 87 ARG A C 1
ATOM 705 O O . ARG A 1 87 ? -4.785 15.317 16.009 1.00 56.34 87 ARG A O 1
ATOM 712 N N . ALA A 1 88 ? -5.049 13.253 15.171 1.00 55.12 88 ALA A N 1
ATOM 713 C CA . ALA A 1 88 ? -6.163 12.887 16.057 1.00 55.12 88 ALA A CA 1
ATOM 714 C C . ALA A 1 88 ? -5.742 12.250 17.401 1.00 55.12 88 ALA A C 1
ATOM 716 O O . ALA A 1 88 ? -6.457 12.392 18.391 1.00 55.12 88 ALA A O 1
ATOM 717 N N . HIS A 1 89 ? -4.578 11.591 17.468 1.00 55.31 89 HIS A N 1
ATOM 718 C CA . HIS A 1 89 ? -4.093 10.897 18.670 1.00 55.31 89 HIS A CA 1
ATOM 719 C C . HIS A 1 89 ? -2.934 11.667 19.326 1.00 55.31 89 HIS A C 1
ATOM 721 O O . HIS A 1 89 ? -1.752 11.336 19.156 1.00 55.31 89 HIS A O 1
ATOM 727 N N . ARG A 1 90 ? -3.297 12.735 20.048 1.00 63.03 90 ARG A N 1
ATOM 728 C CA . ARG A 1 90 ? -2.375 13.714 20.645 1.00 63.03 90 ARG A CA 1
ATOM 729 C C . ARG A 1 90 ? -2.581 13.885 22.154 1.00 63.03 90 ARG A C 1
ATOM 731 O O . ARG A 1 90 ? -3.647 13.578 22.680 1.00 63.03 90 ARG A O 1
ATOM 738 N N . LEU A 1 91 ? -1.550 14.408 22.821 1.00 51.81 91 LEU A N 1
ATOM 739 C CA . LEU A 1 91 ? -1.547 14.742 24.251 1.00 51.81 91 LEU A CA 1
ATOM 740 C C . LEU A 1 91 ? -2.760 15.614 24.622 1.00 51.81 91 LEU A C 1
ATOM 742 O O . LEU A 1 91 ? -3.056 16.586 23.927 1.00 51.81 91 LEU A O 1
ATOM 746 N N . GLY A 1 92 ? -3.451 15.256 25.708 1.00 61.97 92 GLY A N 1
ATOM 747 C CA . GLY A 1 92 ? -4.649 15.954 26.194 1.00 61.97 92 GLY A CA 1
ATOM 748 C C . GLY A 1 92 ? -5.988 15.401 25.688 1.00 61.97 92 GLY A C 1
ATOM 749 O O . GLY A 1 92 ? -7.030 15.943 26.048 1.00 61.97 92 GLY A O 1
ATOM 750 N N . GLN A 1 93 ? -5.992 14.334 24.881 1.00 58.19 93 GLN A N 1
ATOM 751 C CA . GLN A 1 93 ? -7.226 13.642 24.498 1.00 58.19 93 GLN A CA 1
ATOM 752 C C . GLN A 1 93 ? -7.818 12.877 25.694 1.00 58.19 93 GLN A C 1
ATOM 754 O O . GLN A 1 93 ? -7.144 12.041 26.285 1.00 58.19 93 GLN A O 1
ATOM 759 N N . GLN A 1 94 ? -9.084 13.150 26.016 1.00 61.78 94 GLN A N 1
ATOM 760 C CA . GLN A 1 94 ? -9.812 12.576 27.160 1.00 61.78 94 GLN A CA 1
ATOM 761 C C . GLN A 1 94 ? -10.895 11.572 26.738 1.00 61.78 94 GLN A C 1
ATOM 763 O O . GLN A 1 94 ? -11.537 10.952 27.580 1.00 61.78 94 GLN A O 1
ATOM 768 N N . ARG A 1 95 ? -11.147 11.434 25.430 1.00 67.62 95 ARG A N 1
ATOM 769 C CA . ARG A 1 95 ? -12.179 10.543 24.886 1.00 67.62 95 ARG A CA 1
ATOM 770 C C . ARG A 1 95 ? -11.554 9.376 24.118 1.00 67.62 95 ARG A C 1
ATOM 772 O O . ARG A 1 95 ? -10.533 9.584 23.457 1.00 67.62 95 ARG A O 1
ATOM 779 N N . PRO A 1 96 ? -12.177 8.182 24.148 1.00 66.12 96 PRO A N 1
ATOM 780 C CA . PRO A 1 96 ? -11.779 7.061 23.305 1.00 66.12 96 PRO A CA 1
ATOM 781 C C . PRO A 1 96 ? -11.752 7.461 21.831 1.00 66.12 96 PRO A C 1
ATOM 783 O O . PRO A 1 96 ? -12.662 8.135 21.339 1.00 66.12 96 PRO A O 1
ATOM 786 N N . VAL A 1 97 ? -10.705 7.044 21.124 1.00 63.09 97 VAL A N 1
ATOM 787 C CA . VAL A 1 97 ? -10.543 7.325 19.695 1.00 63.09 97 VAL A CA 1
ATOM 788 C C . VAL A 1 97 ? -10.811 6.041 18.925 1.00 63.09 97 VAL A C 1
ATOM 790 O O . VAL A 1 97 ? -10.085 5.057 19.067 1.00 63.09 97 VAL A O 1
ATOM 793 N N . THR A 1 98 ? -11.848 6.068 18.090 1.00 59.88 98 THR A N 1
ATOM 794 C CA . THR A 1 98 ? -12.107 5.005 17.115 1.00 59.88 98 THR A CA 1
ATOM 795 C C . THR A 1 98 ? -11.556 5.434 15.764 1.00 59.88 98 THR A C 1
ATOM 797 O O . THR A 1 98 ? -11.885 6.510 15.269 1.00 59.88 98 THR A O 1
ATOM 800 N N . ILE A 1 99 ? -10.698 4.605 15.181 1.00 61.53 99 ILE A N 1
ATOM 801 C CA . ILE A 1 99 ? -10.124 4.808 13.857 1.00 61.53 99 ILE A CA 1
ATOM 802 C C . ILE A 1 99 ? -10.781 3.815 12.912 1.00 61.53 99 ILE A C 1
ATOM 804 O O . ILE A 1 99 ? -10.562 2.612 13.024 1.00 61.53 99 ILE A O 1
ATOM 808 N N . TYR A 1 100 ? -11.556 4.335 11.967 1.00 64.50 100 TYR A N 1
ATOM 809 C CA . TYR A 1 100 ? -12.060 3.559 10.844 1.00 64.50 100 TYR A CA 1
ATOM 810 C C . TYR A 1 100 ? -11.033 3.616 9.719 1.00 64.50 100 TYR A C 1
ATOM 812 O O . TYR A 1 100 ? -10.721 4.694 9.211 1.00 64.50 100 TYR A O 1
ATOM 820 N N . ARG A 1 101 ? -10.485 2.460 9.353 1.00 65.00 101 ARG A N 1
ATOM 821 C CA . ARG A 1 101 ? -9.581 2.310 8.217 1.00 65.00 101 ARG A CA 1
ATOM 822 C C . ARG A 1 101 ? -10.367 1.685 7.079 1.00 65.00 101 ARG A C 1
ATOM 824 O O . ARG A 1 101 ? -10.705 0.508 7.141 1.00 65.00 101 ARG A O 1
ATOM 831 N N . MET A 1 102 ? -10.664 2.480 6.062 1.00 72.69 102 MET A N 1
ATOM 832 C CA . MET A 1 102 ? -11.200 1.960 4.811 1.00 72.69 102 MET A CA 1
ATOM 833 C C . MET A 1 102 ? -10.036 1.416 3.988 1.00 72.69 102 MET A C 1
ATOM 835 O O . MET A 1 102 ? -9.017 2.092 3.874 1.00 72.69 102 MET A O 1
ATOM 839 N N . ILE A 1 103 ? -10.166 0.195 3.479 1.00 78.56 103 ILE A N 1
ATOM 840 C CA . ILE A 1 103 ? -9.175 -0.426 2.597 1.00 78.56 103 ILE A CA 1
ATOM 841 C C . ILE A 1 103 ? -9.904 -0.891 1.360 1.00 78.56 103 ILE A C 1
ATOM 843 O O . ILE A 1 103 ? -10.833 -1.703 1.442 1.00 78.56 103 ILE A O 1
ATOM 847 N N . THR A 1 104 ? -9.470 -0.396 0.215 1.00 84.56 104 THR A N 1
ATOM 848 C CA . THR A 1 104 ? -10.070 -0.798 -1.045 1.00 84.56 104 THR A CA 1
ATOM 849 C C . THR A 1 104 ? -9.490 -2.128 -1.504 1.00 84.56 104 THR A C 1
ATOM 851 O O . THR A 1 104 ? -8.274 -2.326 -1.490 1.00 84.56 104 THR A O 1
ATOM 854 N N . ARG A 1 105 ? -10.360 -3.061 -1.893 1.00 85.12 105 ARG A N 1
ATOM 855 C CA . ARG A 1 105 ? -9.949 -4.388 -2.381 1.00 85.12 105 ARG A CA 1
ATOM 856 C C . ARG A 1 105 ? -9.129 -4.285 -3.665 1.00 85.12 105 ARG A C 1
ATOM 858 O O . ARG A 1 105 ? -9.333 -3.361 -4.445 1.00 85.12 105 ARG A O 1
ATOM 865 N N . ASN A 1 106 ? -8.246 -5.249 -3.917 1.00 86.12 106 ASN A N 1
ATOM 866 C CA . ASN A 1 106 ? -7.401 -5.298 -5.118 1.00 86.12 106 ASN A CA 1
ATOM 867 C C . ASN A 1 106 ? -6.526 -4.042 -5.301 1.00 86.12 106 ASN A C 1
ATOM 869 O O . ASN A 1 106 ? -6.179 -3.671 -6.419 1.00 86.12 106 ASN A O 1
ATOM 873 N N . SER A 1 107 ? -6.174 -3.369 -4.206 1.00 87.44 107 SER A N 1
ATOM 874 C CA . SER A 1 107 ? -5.388 -2.136 -4.226 1.00 87.44 107 SER A CA 1
ATOM 875 C C . SER A 1 107 ? -3.989 -2.340 -3.647 1.00 87.44 107 SER A C 1
ATOM 877 O O . SER A 1 107 ? -3.672 -3.360 -3.032 1.00 87.44 107 SER A O 1
ATOM 879 N N . ILE A 1 108 ? -3.137 -1.329 -3.809 1.00 86.38 108 ILE A N 1
ATOM 880 C CA . ILE A 1 108 ? -1.806 -1.298 -3.206 1.00 86.38 108 ILE A CA 1
ATOM 881 C C . ILE A 1 108 ? -1.881 -1.301 -1.673 1.00 86.38 108 ILE A C 1
ATOM 883 O O . ILE A 1 108 ? -0.970 -1.797 -1.019 1.00 86.38 108 ILE A O 1
ATOM 887 N N . GLU A 1 109 ? -2.957 -0.768 -1.086 1.00 81.38 109 GLU A N 1
ATOM 888 C CA . GLU A 1 109 ? -3.116 -0.693 0.367 1.00 81.38 109 GLU A CA 1
ATOM 889 C C . GLU A 1 109 ? -3.342 -2.068 0.989 1.00 81.38 109 GLU A C 1
ATOM 891 O O . GLU A 1 109 ? -2.733 -2.369 2.015 1.00 81.38 109 GLU A O 1
ATOM 896 N N . GLU A 1 110 ? -4.144 -2.917 0.342 1.00 83.50 110 GLU A N 1
ATOM 897 C CA . GLU A 1 110 ? -4.363 -4.305 0.766 1.00 8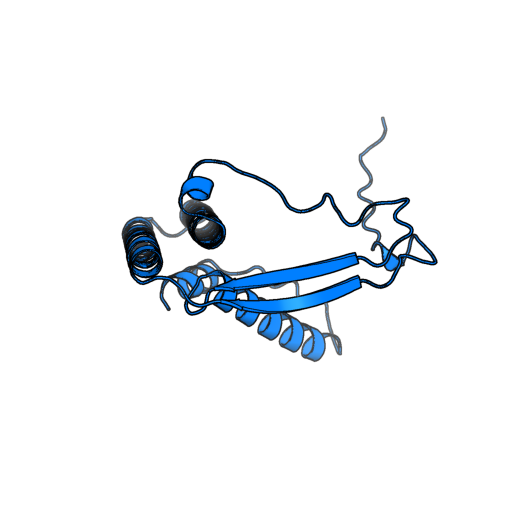3.50 110 GLU A CA 1
ATOM 898 C C . GLU A 1 110 ? -3.035 -5.078 0.773 1.00 83.50 110 GLU A C 1
ATOM 900 O O . GLU A 1 110 ? -2.650 -5.650 1.791 1.00 83.50 110 GLU A O 1
ATOM 905 N N . ARG A 1 111 ? -2.251 -4.959 -0.304 1.00 85.75 111 ARG A N 1
ATOM 906 C CA . ARG A 1 111 ? -0.939 -5.618 -0.437 1.00 85.75 111 ARG A CA 1
ATOM 907 C C . ARG A 1 111 ? 0.088 -5.113 0.578 1.00 85.75 111 ARG A C 1
ATOM 909 O O . ARG A 1 111 ? 0.891 -5.881 1.100 1.00 85.75 111 ARG A O 1
ATOM 916 N N . ILE A 1 112 ? 0.083 -3.813 0.876 1.00 80.81 112 ILE A N 1
ATOM 917 C CA . ILE A 1 112 ? 0.950 -3.234 1.913 1.00 80.81 112 ILE A CA 1
ATOM 918 C C . ILE A 1 112 ? 0.574 -3.775 3.297 1.00 80.81 112 ILE A C 1
ATOM 920 O O . ILE A 1 112 ? 1.458 -4.030 4.116 1.00 80.81 112 ILE A O 1
ATOM 924 N N . LEU A 1 113 ? -0.718 -3.952 3.576 1.00 79.88 113 LEU A N 1
ATOM 925 C CA . LEU A 1 113 ? -1.171 -4.528 4.841 1.00 79.88 113 LEU A CA 1
ATOM 926 C C . LEU A 1 113 ? -0.779 -5.997 4.969 1.00 79.88 113 LEU A C 1
ATOM 928 O O . LEU A 1 113 ? -0.290 -6.385 6.028 1.00 79.88 113 LEU A O 1
ATOM 932 N N . GLU A 1 114 ? -0.905 -6.774 3.895 1.00 82.75 114 GLU A N 1
ATOM 933 C CA . GLU A 1 114 ? -0.418 -8.156 3.829 1.00 82.75 114 GLU A CA 1
ATOM 934 C C . GLU A 1 114 ? 1.093 -8.222 4.076 1.00 82.75 114 GLU A C 1
ATOM 936 O O . GLU A 1 114 ? 1.542 -8.961 4.949 1.00 82.75 114 GLU A O 1
ATOM 941 N N . LEU A 1 115 ? 1.879 -7.369 3.409 1.00 80.50 115 LEU A N 1
ATOM 942 C CA . LEU A 1 115 ? 3.324 -7.272 3.630 1.00 80.50 115 LEU A CA 1
ATOM 943 C C . LEU A 1 115 ? 3.662 -6.942 5.093 1.00 80.50 115 LEU A C 1
ATOM 945 O O . LEU A 1 115 ? 4.587 -7.515 5.671 1.00 80.50 115 LEU A O 1
ATOM 949 N N . HIS A 1 116 ? 2.934 -6.005 5.706 1.00 73.38 116 HIS A N 1
ATOM 950 C CA . HIS A 1 116 ? 3.129 -5.655 7.111 1.00 73.38 116 HIS A CA 1
ATOM 951 C C . HIS A 1 116 ? 2.749 -6.790 8.062 1.00 73.38 116 HIS A C 1
ATOM 953 O O . HIS A 1 116 ? 3.434 -6.953 9.072 1.00 73.38 116 HIS A O 1
ATOM 959 N N . ALA A 1 117 ? 1.696 -7.553 7.758 1.00 75.00 117 ALA A N 1
ATOM 960 C CA . ALA A 1 117 ? 1.321 -8.740 8.517 1.00 75.00 117 ALA A CA 1
ATOM 961 C C . ALA A 1 117 ? 2.425 -9.798 8.424 1.00 75.00 117 ALA A C 1
ATOM 963 O O . ALA A 1 117 ? 2.996 -10.149 9.450 1.00 75.00 117 ALA A O 1
ATOM 964 N N . SER A 1 118 ? 2.856 -10.166 7.212 1.00 77.19 118 SER A N 1
ATOM 965 C CA . SER A 1 118 ? 3.940 -11.136 7.015 1.00 77.19 118 SER A CA 1
ATOM 966 C C . SER A 1 118 ? 5.248 -10.708 7.681 1.00 77.19 118 SER A C 1
ATOM 968 O O . SER A 1 118 ? 5.956 -11.536 8.247 1.00 77.19 118 SER A O 1
ATOM 970 N N . LYS A 1 119 ? 5.583 -9.410 7.657 1.00 70.94 119 LYS A N 1
ATOM 971 C CA . LYS A 1 119 ? 6.779 -8.896 8.339 1.00 70.94 119 LYS A CA 1
ATOM 972 C C . LYS A 1 119 ? 6.643 -8.935 9.859 1.00 70.94 119 LYS A C 1
ATOM 974 O O . LYS A 1 119 ? 7.648 -9.141 10.531 1.00 70.94 119 LYS A O 1
ATOM 979 N N . ARG A 1 120 ? 5.442 -8.706 10.396 1.00 66.38 120 ARG A N 1
ATOM 980 C CA . ARG A 1 120 ? 5.180 -8.831 11.832 1.00 66.38 120 ARG A CA 1
ATOM 981 C C . ARG A 1 120 ? 5.274 -10.287 12.260 1.00 66.38 120 ARG A C 1
ATOM 983 O O . ARG A 1 120 ? 6.011 -10.550 13.189 1.00 66.38 120 ARG A O 1
ATOM 990 N N . ASP A 1 121 ? 4.652 -11.205 11.530 1.00 69.06 121 ASP A N 1
ATOM 991 C CA . ASP A 1 121 ? 4.712 -12.640 11.826 1.00 69.06 121 ASP A CA 1
ATOM 992 C C . ASP A 1 121 ? 6.158 -13.154 11.769 1.00 69.06 121 ASP A C 1
ATOM 994 O O . ASP A 1 121 ? 6.611 -13.879 12.654 1.00 69.06 121 ASP A O 1
ATOM 998 N N . LEU A 1 122 ? 6.925 -12.706 10.766 1.00 67.00 122 LEU A N 1
ATOM 999 C CA . LEU A 1 122 ? 8.352 -12.999 10.670 1.00 67.00 122 LEU A CA 1
ATOM 1000 C C . LEU A 1 122 ? 9.126 -12.398 11.850 1.00 67.00 122 LEU A C 1
ATOM 1002 O O . LEU A 1 122 ? 9.938 -13.088 12.456 1.00 67.00 122 LEU A O 1
ATOM 1006 N N . ALA A 1 123 ? 8.881 -11.133 12.198 1.00 60.78 123 ALA A N 1
ATOM 1007 C CA . ALA A 1 123 ? 9.529 -10.492 13.338 1.00 60.78 123 ALA A CA 1
ATOM 1008 C C . ALA A 1 123 ? 9.180 -11.196 14.658 1.00 60.78 123 ALA A C 1
ATOM 1010 O O . ALA A 1 123 ? 10.084 -11.463 15.436 1.00 60.78 123 ALA A O 1
ATOM 1011 N N . ASP A 1 124 ? 7.921 -11.564 14.879 1.00 62.75 124 ASP A N 1
ATOM 1012 C CA . ASP A 1 124 ? 7.459 -12.279 16.068 1.00 62.75 124 ASP A CA 1
ATOM 1013 C C . ASP A 1 124 ? 8.102 -13.673 16.154 1.00 62.75 124 ASP A C 1
ATOM 1015 O O . ASP A 1 124 ? 8.543 -14.070 17.230 1.00 62.75 124 ASP A O 1
ATOM 1019 N N . SER A 1 125 ? 8.281 -14.367 15.022 1.00 61.41 125 SER A N 1
ATOM 1020 C CA . SER A 1 125 ? 9.028 -15.635 14.964 1.00 61.41 125 SER A CA 1
ATOM 1021 C C . SER A 1 125 ? 10.541 -15.487 15.205 1.00 61.41 125 SER A C 1
ATOM 1023 O O . SER A 1 125 ? 11.191 -16.425 15.655 1.00 61.41 125 SER A O 1
ATOM 1025 N N . LEU A 1 126 ? 11.113 -14.311 14.917 1.00 59.59 126 LEU A N 1
ATOM 1026 C CA . LEU A 1 126 ? 12.544 -14.008 15.061 1.00 59.59 126 LEU A CA 1
ATOM 1027 C C . LEU A 1 126 ? 12.884 -13.291 16.372 1.00 59.59 126 LEU A C 1
ATOM 1029 O O . LEU A 1 126 ? 14.054 -13.205 16.733 1.00 59.59 126 LEU A O 1
ATOM 1033 N N . LEU A 1 127 ? 11.896 -12.782 17.110 1.00 54.81 127 LEU A N 1
ATOM 1034 C CA . LEU A 1 127 ? 12.088 -12.150 18.419 1.00 54.81 127 LEU A CA 1
ATOM 1035 C C . LEU A 1 127 ? 12.514 -13.154 19.508 1.00 54.81 127 LEU A C 1
ATOM 1037 O O . LEU A 1 127 ? 12.874 -12.738 20.608 1.00 54.81 127 LEU A O 1
ATOM 1041 N N . GLU A 1 128 ? 12.603 -14.446 19.175 1.00 55.00 128 GLU A N 1
ATOM 1042 C CA . GLU A 1 128 ? 13.360 -15.452 19.933 1.00 55.00 128 GLU A CA 1
ATOM 1043 C C . GLU A 1 128 ? 14.890 -15.385 19.698 1.00 55.00 128 GLU A C 1
ATOM 1045 O O . GLU A 1 128 ? 15.655 -16.041 20.404 1.00 55.00 128 GLU A O 1
ATOM 1050 N N . GLY A 1 129 ? 15.383 -14.540 18.782 1.00 42.94 129 GLY A N 1
ATOM 1051 C CA . GLY A 1 129 ? 16.814 -14.319 18.579 1.00 42.94 129 GLY A CA 1
ATOM 1052 C C . GLY A 1 129 ? 17.177 -13.347 17.446 1.00 42.94 129 GLY A C 1
ATOM 1053 O O . GLY A 1 129 ? 17.179 -13.710 16.276 1.00 42.94 129 GLY A O 1
ATOM 1054 N N . THR A 1 130 ? 17.678 -12.168 17.834 1.00 43.88 130 THR A N 1
ATOM 1055 C CA . THR A 1 130 ? 18.447 -11.163 17.055 1.00 43.88 130 THR A CA 1
ATOM 1056 C C . THR A 1 130 ? 17.709 -10.176 16.129 1.00 43.88 130 THR A C 1
ATOM 1058 O O . THR A 1 130 ? 16.902 -10.518 15.272 1.00 43.88 130 THR A O 1
ATOM 1061 N N . ASP A 1 131 ? 18.087 -8.902 16.292 1.00 47.47 131 ASP A N 1
ATOM 1062 C CA . ASP A 1 131 ? 17.539 -7.689 15.672 1.00 47.47 131 ASP A CA 1
ATOM 1063 C C . ASP A 1 131 ? 17.857 -7.609 14.162 1.00 47.47 131 ASP A C 1
ATOM 1065 O O . ASP A 1 131 ? 18.911 -7.124 13.748 1.00 47.47 131 ASP A O 1
ATOM 1069 N N . HIS A 1 132 ? 16.945 -8.105 13.319 1.00 51.56 132 HIS A N 1
ATOM 1070 C CA . HIS A 1 132 ? 17.043 -8.012 11.859 1.00 51.56 132 HIS A CA 1
ATOM 1071 C C . HIS A 1 132 ? 16.075 -6.959 11.308 1.00 51.56 132 HIS A C 1
ATOM 1073 O O . HIS A 1 132 ? 14.964 -7.250 10.863 1.00 51.56 132 HIS A O 1
ATOM 1079 N N . SER A 1 133 ? 16.527 -5.704 11.252 1.00 55.06 133 SER A N 1
ATOM 1080 C CA . SER A 1 133 ? 15.892 -4.675 10.418 1.00 55.06 133 SER A CA 1
ATOM 1081 C C . SER A 1 133 ? 16.213 -4.935 8.939 1.00 55.06 133 SER A C 1
ATOM 1083 O O . SER A 1 133 ? 17.065 -4.281 8.335 1.00 55.06 133 SER A O 1
ATOM 1085 N N . GLY A 1 134 ? 15.551 -5.930 8.343 1.00 59.31 134 GLY A N 1
ATOM 1086 C CA . GLY A 1 134 ? 15.596 -6.163 6.900 1.00 59.31 134 GLY A CA 1
ATOM 1087 C C . GLY A 1 134 ? 15.017 -4.951 6.163 1.00 59.31 134 GLY A C 1
ATOM 1088 O O . GLY A 1 134 ? 13.825 -4.636 6.308 1.00 59.31 134 GLY A O 1
ATOM 1089 N N . LYS A 1 135 ? 15.867 -4.233 5.418 1.00 64.81 135 LYS A N 1
ATOM 1090 C CA . LYS A 1 135 ? 15.441 -3.172 4.494 1.00 64.81 135 LYS A CA 1
ATOM 1091 C C . LYS A 1 135 ? 14.697 -3.818 3.330 1.00 64.81 135 LYS A C 1
ATOM 1093 O O . LYS A 1 135 ? 15.173 -4.819 2.809 1.00 64.81 135 LYS A O 1
ATOM 1098 N N . LEU A 1 136 ? 13.564 -3.237 2.929 1.00 71.25 136 LEU A N 1
ATOM 1099 C CA . LEU A 1 136 ? 12.829 -3.731 1.767 1.00 71.25 136 LEU A CA 1
ATOM 1100 C C . LEU A 1 136 ? 13.679 -3.537 0.509 1.00 71.25 136 LEU A C 1
ATOM 1102 O O . LEU A 1 136 ? 14.188 -2.440 0.260 1.00 71.25 136 LEU A O 1
ATOM 1106 N N . THR A 1 137 ? 13.834 -4.599 -0.265 1.00 84.44 137 THR A N 1
ATOM 1107 C CA . THR A 1 137 ? 14.518 -4.565 -1.557 1.00 84.44 137 THR A CA 1
ATOM 1108 C C . THR A 1 137 ? 13.631 -3.907 -2.614 1.00 84.44 137 THR A C 1
ATOM 1110 O O . THR A 1 137 ? 12.408 -3.826 -2.474 1.00 84.44 137 THR A O 1
ATOM 1113 N N . THR A 1 138 ? 14.239 -3.412 -3.692 1.00 82.94 138 THR A N 1
ATOM 1114 C CA . THR A 1 138 ? 13.483 -2.825 -4.808 1.00 82.94 138 THR A CA 1
ATOM 1115 C C . THR A 1 138 ? 12.553 -3.849 -5.461 1.00 82.94 138 THR A C 1
ATOM 1117 O O . THR A 1 138 ? 11.416 -3.514 -5.782 1.00 82.94 138 THR A O 1
ATOM 1120 N N . ASP A 1 139 ? 12.978 -5.109 -5.560 1.00 83.44 139 ASP A N 1
ATOM 1121 C CA . ASP A 1 139 ? 12.155 -6.194 -6.100 1.00 83.44 139 ASP A CA 1
ATOM 1122 C C . ASP A 1 139 ? 10.908 -6.464 -5.257 1.00 83.44 139 ASP A C 1
ATOM 1124 O O . ASP A 1 139 ? 9.820 -6.665 -5.797 1.00 83.44 139 ASP A O 1
ATOM 1128 N N . GLU A 1 140 ? 11.033 -6.435 -3.930 1.00 83.19 140 GLU A N 1
ATOM 1129 C CA . GLU A 1 140 ? 9.887 -6.562 -3.025 1.00 83.19 140 GLU A CA 1
ATOM 1130 C C . GLU A 1 140 ? 8.902 -5.402 -3.194 1.00 83.19 140 GLU A C 1
ATOM 1132 O O . GLU A 1 140 ? 7.694 -5.629 -3.202 1.00 83.19 140 GLU A O 1
ATOM 1137 N N . LEU A 1 141 ? 9.393 -4.175 -3.399 1.00 85.56 141 LEU A N 1
ATOM 1138 C CA . LEU A 1 141 ? 8.533 -3.028 -3.704 1.00 85.56 141 LEU A CA 1
ATOM 1139 C C . LEU A 1 141 ? 7.844 -3.173 -5.071 1.00 85.56 141 LEU A C 1
ATOM 1141 O O . LEU A 1 141 ? 6.656 -2.876 -5.193 1.00 85.56 141 LEU A O 1
ATOM 1145 N N . LEU A 1 142 ? 8.553 -3.658 -6.095 1.00 86.44 142 LEU A N 1
ATOM 1146 C CA . LEU A 1 142 ? 7.995 -3.887 -7.432 1.00 86.44 142 LEU A CA 1
ATOM 1147 C C . LEU A 1 142 ? 6.911 -4.971 -7.432 1.00 86.44 142 LEU A C 1
ATOM 1149 O O . LEU A 1 142 ? 5.919 -4.839 -8.153 1.00 86.44 142 LEU A O 1
ATOM 1153 N N . LYS A 1 143 ? 7.050 -6.016 -6.604 1.00 88.25 143 LYS A N 1
ATOM 1154 C CA . LYS A 1 143 ? 6.012 -7.048 -6.430 1.00 88.25 143 LYS A CA 1
ATOM 1155 C C . LYS A 1 143 ? 4.679 -6.452 -5.981 1.00 88.25 143 LYS A C 1
ATOM 1157 O O . LYS A 1 143 ? 3.638 -6.865 -6.484 1.00 88.25 143 LYS A O 1
ATOM 1162 N N . LEU A 1 144 ? 4.702 -5.428 -5.124 1.00 86.19 144 LEU A N 1
ATOM 1163 C CA . LEU A 1 144 ? 3.480 -4.747 -4.682 1.00 86.19 144 LEU A CA 1
ATOM 1164 C C . LEU A 1 144 ? 2.715 -4.105 -5.849 1.00 86.19 144 LEU A C 1
ATOM 1166 O O . LEU A 1 144 ? 1.487 -4.035 -5.816 1.00 86.19 144 LEU A O 1
ATOM 1170 N N . LEU A 1 145 ? 3.422 -3.654 -6.888 1.00 85.31 145 LEU A N 1
ATOM 1171 C CA . LEU A 1 145 ? 2.824 -3.031 -8.069 1.00 85.31 145 LEU A CA 1
ATOM 1172 C C . LEU A 1 145 ? 2.301 -4.064 -9.070 1.00 85.31 145 LEU A C 1
ATOM 1174 O O . LEU A 1 145 ? 1.243 -3.853 -9.665 1.00 85.31 145 LEU A O 1
ATOM 1178 N N . ARG A 1 146 ? 3.027 -5.174 -9.250 1.00 83.06 146 ARG A N 1
ATOM 1179 C CA . ARG A 1 146 ? 2.772 -6.142 -10.327 1.00 83.06 146 ARG A CA 1
ATOM 1180 C C . ARG A 1 146 ? 1.493 -6.955 -10.119 1.00 83.06 146 ARG A C 1
ATOM 1182 O O . ARG A 1 146 ? 0.747 -7.056 -11.088 1.00 83.06 146 ARG A O 1
ATOM 1189 N N . GLY A 1 147 ? 1.165 -7.325 -8.876 1.00 63.41 147 GLY A N 1
ATOM 1190 C CA . GLY A 1 147 ? -0.027 -8.128 -8.572 1.00 63.41 147 GLY A CA 1
ATOM 1191 C C . GLY A 1 147 ? 0.144 -9.562 -9.035 1.00 63.41 147 GLY A C 1
ATOM 1192 O O . GLY A 1 147 ? 0.108 -9.779 -10.262 1.00 63.41 147 GLY A O 1
#

Radius of gyration: 18.88 Å; chains: 1; bounding box: 45×39×51 Å

Sequence (147 aa):
MVSPFILRRTKTQVLPELPSRTEVELRVQWSDEEAAFYEALRHRAIERLADVEDGKSQHLQVLAEITRLRRACCHPKLVVEDQASDRAHRLGQQRPVTIYRMITRNSIEERILELHASKRDLADSLLEGTDHSGKLTTDELLKLLRG

pLDDT: mean 70.27, std 15.5, range [35.88, 91.75]

InterPro domains:
  IPR000330 SNF2, N-terminal domain [PF00176] (1-78)
  IPR027417 P-loop containing nucleoside triphosphate hydrolase [G3DSA:3.40.50.300] (19-79)
  IPR027417 P-loop containing nucleoside triphosphate hydrolase [G3DSA:3.40.50.300] (81-147)
  IPR027417 P-loop containing nucleoside triphosphate hydrolase [SSF52540] (10-79)
  IPR027417 P-loop containing nucleoside triphosphate hydrolase [SSF52540] (81-145)
  IPR038718 SNF2-like, N-terminal domain superfamily [G3DSA:3.40.50.10810] (1-18)

Secondary structure (DSSP, 8-state):
----------GGGT-S-PPPEEEEEEEEPPPHHHHHHHHHHHHHHHHHHHTSPTTHHHHHHHHHHHHHHHHHHH-GGGGTS-----SSS-TT--S-EEEEEEEETTSHHHHHHHHHHHHHHHHHHHTTS-----PPPHHHHHHHHH-